Protein AF-A0A151ISZ4-F1 (afdb_monomer)

Structure (mmCIF, N/CA/C/O backbone):
data_AF-A0A151ISZ4-F1
#
_entry.id   AF-A0A151ISZ4-F1
#
loop_
_atom_site.group_PDB
_atom_site.id
_atom_site.type_symbol
_atom_site.label_atom_id
_atom_site.label_alt_id
_atom_site.label_comp_id
_atom_site.label_asym_id
_atom_site.label_entity_id
_atom_site.label_seq_id
_atom_site.pdbx_PDB_ins_code
_atom_site.Cartn_x
_atom_site.Cartn_y
_atom_site.Cartn_z
_atom_site.occupancy
_atom_site.B_iso_or_equiv
_atom_site.auth_seq_id
_atom_site.auth_comp_id
_atom_site.auth_asym_id
_atom_site.auth_atom_id
_atom_site.pdbx_PDB_model_num
ATOM 1 N N . LEU A 1 1 ? 22.274 11.850 -14.215 1.00 69.25 1 LEU A N 1
ATOM 2 C CA . LEU A 1 1 ? 20.920 11.407 -13.811 1.00 69.25 1 LEU A CA 1
ATOM 3 C C . LEU A 1 1 ? 20.563 10.076 -14.454 1.00 69.25 1 LEU A C 1
ATOM 5 O O . LEU A 1 1 ? 20.514 9.111 -13.719 1.00 69.25 1 LEU A O 1
ATOM 9 N N . LEU A 1 2 ? 20.409 9.986 -15.782 1.00 71.75 2 LEU A N 1
ATOM 10 C CA . LEU A 1 2 ? 20.102 8.710 -16.457 1.00 71.75 2 LEU A CA 1
ATOM 11 C C . LEU A 1 2 ? 21.128 7.605 -16.156 1.00 71.75 2 LEU A C 1
ATOM 13 O O . LEU A 1 2 ? 20.734 6.523 -15.754 1.00 71.75 2 LEU A O 1
ATOM 17 N N . ALA A 1 3 ? 22.425 7.923 -16.201 1.00 69.81 3 ALA A N 1
ATOM 18 C CA . ALA A 1 3 ? 23.478 6.977 -15.818 1.00 69.81 3 ALA A CA 1
ATOM 19 C C . ALA A 1 3 ? 23.355 6.473 -14.363 1.00 69.81 3 ALA A C 1
ATOM 21 O O . ALA A 1 3 ? 23.613 5.311 -14.096 1.00 69.81 3 ALA A O 1
ATOM 22 N N . ALA A 1 4 ? 22.906 7.324 -13.432 1.00 64.88 4 ALA A N 1
ATOM 23 C CA . ALA A 1 4 ? 22.708 6.941 -12.030 1.00 64.88 4 ALA A CA 1
ATOM 24 C C . ALA A 1 4 ? 21.415 6.132 -11.823 1.00 64.88 4 ALA A C 1
ATOM 26 O O . ALA A 1 4 ? 21.343 5.280 -10.947 1.00 64.88 4 ALA A O 1
ATOM 27 N N . VAL A 1 5 ? 20.383 6.401 -12.628 1.00 75.50 5 VAL A N 1
ATOM 28 C CA . VAL A 1 5 ? 19.149 5.604 -12.658 1.00 75.50 5 VAL A CA 1
ATOM 29 C C . VAL A 1 5 ? 19.454 4.192 -13.162 1.00 75.50 5 VAL A C 1
ATOM 31 O O . VAL A 1 5 ? 18.973 3.232 -12.576 1.00 75.50 5 VAL A O 1
ATOM 34 N N . GLU A 1 6 ? 20.291 4.071 -14.192 1.00 72.62 6 GLU A N 1
ATOM 35 C CA . GLU A 1 6 ? 20.718 2.789 -14.760 1.00 72.62 6 GLU A CA 1
ATOM 36 C C . GLU A 1 6 ? 21.653 2.015 -13.819 1.00 72.62 6 GLU A C 1
ATOM 38 O O . GLU A 1 6 ? 21.452 0.825 -13.598 1.00 72.62 6 GLU A O 1
ATOM 43 N N . GLU A 1 7 ? 22.615 2.691 -13.183 1.00 81.44 7 GLU A N 1
ATOM 44 C CA . GLU A 1 7 ? 23.537 2.081 -12.213 1.00 81.44 7 GLU A CA 1
ATOM 45 C C . GLU A 1 7 ? 22.814 1.462 -11.002 1.00 81.44 7 GLU A C 1
ATOM 47 O O . GLU A 1 7 ? 23.258 0.450 -10.462 1.00 81.44 7 GLU A O 1
ATOM 52 N N . ILE A 1 8 ? 21.689 2.052 -10.585 1.00 78.81 8 ILE A N 1
ATOM 53 C CA . ILE A 1 8 ? 20.918 1.640 -9.398 1.00 78.81 8 ILE A CA 1
ATOM 54 C C . ILE A 1 8 ? 19.672 0.816 -9.798 1.00 78.81 8 ILE A C 1
ATOM 56 O O . ILE A 1 8 ? 18.831 0.504 -8.956 1.00 78.81 8 ILE A O 1
ATOM 60 N N . ASP A 1 9 ? 19.551 0.438 -11.077 1.00 84.44 9 ASP A N 1
ATOM 61 C CA . ASP A 1 9 ? 18.443 -0.357 -11.629 1.00 84.44 9 ASP A CA 1
ATOM 62 C C . ASP A 1 9 ? 17.056 0.244 -11.315 1.00 84.44 9 ASP A C 1
ATOM 64 O O . ASP A 1 9 ? 16.115 -0.437 -10.912 1.00 84.44 9 ASP A O 1
ATOM 68 N N . LEU A 1 10 ? 16.923 1.567 -11.438 1.00 75.88 10 LEU A N 1
ATOM 69 C CA . LEU A 1 10 ? 15.670 2.286 -11.207 1.00 75.88 10 LEU A CA 1
ATOM 70 C C . LEU A 1 10 ? 14.895 2.474 -12.516 1.00 75.88 10 LEU A C 1
ATOM 72 O O . LEU A 1 10 ? 15.452 2.742 -13.576 1.00 75.88 10 LEU A O 1
ATOM 76 N N . ILE A 1 11 ? 13.570 2.395 -12.433 1.00 80.56 11 ILE A N 1
ATOM 77 C CA . ILE A 1 11 ? 12.658 2.548 -13.568 1.00 80.56 11 ILE A CA 1
ATOM 78 C C . ILE A 1 11 ? 12.017 3.932 -13.522 1.00 80.56 11 ILE A C 1
ATOM 80 O O . ILE A 1 11 ? 11.409 4.306 -12.518 1.00 80.56 11 ILE A O 1
ATOM 84 N N . ILE A 1 12 ? 12.114 4.676 -14.625 1.00 85.38 12 ILE A N 1
ATOM 85 C CA . ILE A 1 12 ? 11.429 5.962 -14.814 1.00 85.38 12 ILE A CA 1
ATOM 86 C C . ILE A 1 12 ? 9.971 5.706 -15.197 1.00 85.38 12 ILE A C 1
ATOM 88 O O . ILE A 1 12 ? 9.686 4.965 -16.133 1.00 85.38 12 ILE A O 1
ATOM 92 N N . LEU A 1 13 ? 9.048 6.343 -14.480 1.00 80.19 13 LEU A N 1
ATOM 93 C CA . LEU A 1 13 ? 7.602 6.126 -14.601 1.00 80.19 13 LEU A CA 1
ATOM 94 C C . LEU A 1 13 ? 6.849 7.307 -15.221 1.00 80.19 13 LEU A C 1
ATOM 96 O O . LEU A 1 13 ? 5.620 7.311 -15.263 1.00 80.19 13 LEU A O 1
ATOM 100 N N . ASN A 1 14 ? 7.559 8.334 -15.677 1.00 83.38 14 ASN A N 1
ATOM 101 C CA . ASN A 1 14 ? 6.951 9.501 -16.301 1.00 83.38 14 ASN A CA 1
ATOM 102 C C . ASN A 1 14 ? 6.219 9.135 -17.597 1.00 83.38 14 ASN A C 1
ATOM 104 O O . ASN A 1 14 ? 6.837 8.721 -18.572 1.00 83.38 14 ASN A O 1
ATOM 108 N N . GLY A 1 15 ? 4.911 9.395 -17.648 1.00 72.25 15 GLY A N 1
ATOM 109 C CA . GLY A 1 15 ? 4.073 9.182 -18.835 1.00 72.25 15 GLY A CA 1
ATOM 110 C C . GLY A 1 15 ? 4.175 10.274 -19.909 1.00 72.25 15 GLY A C 1
ATOM 111 O O . GLY A 1 15 ? 3.238 10.449 -20.679 1.00 72.25 15 GLY A O 1
ATOM 112 N N . GLY A 1 16 ? 5.246 11.077 -19.920 1.00 69.00 16 GLY A N 1
ATOM 113 C CA . GLY A 1 16 ? 5.469 12.143 -20.912 1.00 69.00 16 GLY A CA 1
ATOM 114 C C . GLY A 1 16 ? 4.504 13.338 -20.847 1.00 69.00 16 GLY A C 1
ATOM 115 O O . GLY A 1 16 ? 4.587 14.232 -21.685 1.00 69.00 16 GLY A O 1
ATOM 116 N N . THR A 1 17 ? 3.600 13.380 -19.864 1.00 77.19 17 THR A N 1
ATOM 117 C CA . THR A 1 17 ? 2.678 14.508 -19.676 1.00 77.19 17 THR A CA 1
ATOM 118 C C . THR A 1 17 ? 3.428 15.707 -19.086 1.00 77.19 17 THR A C 1
ATOM 120 O O . THR A 1 17 ? 4.233 15.511 -18.172 1.00 77.19 17 THR A O 1
ATOM 123 N N . PRO A 1 18 ? 3.181 16.939 -19.562 1.00 75.00 18 PRO A N 1
ATOM 124 C CA . PRO A 1 18 ? 3.854 18.131 -19.056 1.00 75.00 18 PRO A CA 1
ATOM 125 C C . PRO A 1 18 ? 3.500 18.350 -17.592 1.00 75.00 18 PRO A C 1
ATOM 127 O O . PRO A 1 18 ? 2.328 18.285 -17.225 1.00 75.00 18 PRO A O 1
ATOM 130 N N . THR A 1 19 ? 4.503 18.618 -16.764 1.00 78.00 19 THR A N 1
ATOM 131 C CA . THR A 1 19 ? 4.291 18.824 -15.324 1.00 78.00 19 THR A CA 1
ATOM 132 C C . THR A 1 19 ? 4.560 20.262 -14.891 1.00 78.00 19 THR A C 1
ATOM 134 O O . THR A 1 19 ? 4.101 20.687 -13.834 1.00 78.00 19 THR A O 1
ATOM 137 N N . LEU A 1 20 ? 5.212 21.054 -15.748 1.00 77.19 20 LEU A N 1
ATOM 138 C CA . LEU A 1 20 ? 5.349 22.492 -15.566 1.00 77.19 20 LEU A CA 1
ATOM 139 C C . LEU A 1 20 ? 4.276 23.239 -16.362 1.00 77.19 20 LEU A C 1
ATOM 141 O O . LEU A 1 20 ? 4.238 23.168 -17.591 1.00 77.19 20 LEU A O 1
ATOM 145 N N . LEU A 1 21 ? 3.450 24.018 -15.665 1.00 72.56 21 LEU A N 1
ATOM 146 C CA . LEU A 1 21 ? 2.549 24.977 -16.298 1.00 72.56 21 LEU A CA 1
ATOM 147 C C . LEU A 1 21 ? 3.346 26.215 -16.718 1.00 72.56 21 LEU A C 1
ATOM 149 O O . LEU A 1 21 ? 3.818 26.973 -15.870 1.00 72.56 21 LEU A O 1
ATOM 153 N N . HIS A 1 22 ? 3.493 26.419 -18.026 1.00 70.44 22 HIS A N 1
ATOM 154 C CA . HIS A 1 22 ? 4.159 27.592 -18.576 1.00 70.44 22 HIS A CA 1
ATOM 155 C C . HIS A 1 22 ? 3.131 28.618 -19.102 1.00 70.44 22 HIS A C 1
ATOM 157 O O . HIS A 1 22 ? 2.118 28.222 -19.677 1.00 70.44 22 HIS A O 1
ATOM 163 N N . PRO A 1 23 ? 3.375 29.939 -18.967 1.00 68.88 23 PRO A N 1
ATOM 164 C CA . PRO A 1 23 ? 2.473 30.975 -19.491 1.00 68.88 23 PRO A CA 1
ATOM 165 C C . PRO A 1 23 ? 2.359 30.988 -21.023 1.00 68.88 23 PRO A C 1
ATOM 167 O O . PRO A 1 23 ? 1.363 31.442 -21.577 1.00 68.88 23 PRO A O 1
ATOM 170 N N . SER A 1 24 ? 3.402 30.518 -21.712 1.00 70.69 24 SER A N 1
ATOM 171 C CA . SER A 1 24 ? 3.402 30.344 -23.169 1.00 70.69 24 SER A CA 1
ATOM 172 C C . SER A 1 24 ? 2.790 28.990 -23.546 1.00 70.69 24 SER A C 1
ATOM 174 O O . SER A 1 24 ? 3.328 27.971 -23.110 1.00 70.69 24 SER A O 1
ATOM 176 N N . PRO A 1 25 ? 1.749 28.957 -24.399 1.00 60.81 25 PRO A N 1
ATOM 177 C CA . PRO A 1 25 ? 1.022 27.736 -24.760 1.00 60.81 25 PRO A CA 1
ATOM 178 C C . PRO A 1 25 ? 1.855 26.710 -25.547 1.00 60.81 25 PRO A C 1
ATOM 180 O O . PRO A 1 25 ? 1.442 25.562 -25.669 1.00 60.81 25 PRO A O 1
ATOM 183 N N . ASN A 1 26 ? 3.032 27.098 -26.051 1.00 64.94 26 ASN A N 1
ATOM 184 C CA . ASN A 1 26 ? 3.910 26.228 -26.843 1.00 64.94 26 ASN A CA 1
ATOM 185 C C . ASN A 1 26 ? 5.132 25.719 -26.065 1.00 64.94 26 ASN A C 1
ATOM 187 O O . ASN A 1 26 ? 5.937 24.967 -26.611 1.00 64.94 26 ASN A O 1
ATOM 191 N N . ALA A 1 27 ? 5.309 26.147 -24.814 1.00 66.56 27 ALA A N 1
ATOM 192 C CA . ALA A 1 27 ? 6.421 25.707 -23.984 1.00 66.56 27 ALA A CA 1
ATOM 193 C C . ALA A 1 27 ? 5.954 24.557 -23.094 1.00 66.56 27 ALA A C 1
ATOM 195 O O . ALA A 1 27 ? 5.157 24.740 -22.176 1.00 66.56 27 ALA A O 1
ATOM 196 N N . VAL A 1 28 ? 6.455 23.366 -23.397 1.00 71.81 28 VAL A N 1
ATOM 197 C CA . VAL A 1 28 ? 6.063 22.128 -22.739 1.00 71.81 28 VAL A CA 1
ATOM 198 C C . VAL A 1 28 ? 7.288 21.544 -22.049 1.00 71.81 28 VAL A C 1
ATOM 200 O O . VAL A 1 28 ? 8.246 21.167 -22.720 1.00 71.81 28 VAL A O 1
ATOM 203 N N . SER A 1 29 ? 7.251 21.463 -20.719 1.00 74.88 29 SER A N 1
ATOM 204 C CA . SER A 1 29 ? 8.349 20.902 -19.928 1.00 74.88 29 SER A CA 1
ATOM 205 C C . SER A 1 29 ? 7.841 19.838 -18.958 1.00 74.88 29 SER A C 1
ATOM 207 O O . SER A 1 29 ? 6.852 20.031 -18.246 1.00 74.88 29 SER A O 1
ATOM 209 N N . VAL A 1 30 ? 8.551 18.712 -18.917 1.00 75.69 30 VAL A N 1
ATOM 210 C CA . VAL A 1 30 ? 8.381 17.643 -17.925 1.00 75.69 30 VAL A CA 1
ATOM 211 C C . VAL A 1 30 ? 9.543 17.779 -16.952 1.00 75.69 30 VAL A C 1
ATOM 213 O O . VAL A 1 30 ? 10.664 17.392 -17.274 1.00 75.69 30 VAL A O 1
ATOM 216 N N . ILE A 1 31 ? 9.301 18.424 -15.813 1.00 82.25 31 ILE A N 1
ATOM 217 C CA . ILE A 1 31 ? 10.363 18.740 -14.842 1.00 82.25 31 ILE A CA 1
ATOM 218 C C . ILE A 1 31 ? 10.329 17.827 -13.622 1.00 82.25 31 ILE A C 1
ATOM 220 O O . ILE A 1 31 ? 11.354 17.636 -12.972 1.00 82.25 31 ILE A O 1
ATOM 224 N N . ASP A 1 32 ? 9.168 17.251 -13.326 1.00 80.62 32 ASP A N 1
ATOM 225 C CA . ASP A 1 32 ? 9.019 16.311 -12.227 1.00 80.62 32 ASP A CA 1
ATOM 226 C C . ASP A 1 32 ? 9.457 14.936 -12.704 1.00 80.62 32 ASP A C 1
ATOM 228 O O . ASP A 1 32 ? 9.059 14.499 -13.780 1.00 80.62 32 ASP A O 1
ATOM 232 N N . LEU A 1 33 ? 10.271 14.247 -11.910 1.00 81.12 33 LEU A N 1
ATOM 233 C CA . LEU A 1 33 ? 10.759 12.906 -12.207 1.00 81.12 33 LEU A CA 1
ATOM 234 C C . LEU A 1 33 ? 10.188 11.921 -11.185 1.00 81.12 33 LEU A C 1
ATOM 236 O O . LEU A 1 33 ? 10.366 12.085 -9.980 1.00 81.12 33 LEU A O 1
ATOM 240 N N . VAL A 1 34 ? 9.546 10.867 -11.680 1.00 81.94 34 VAL A N 1
ATOM 241 C CA . VAL A 1 34 ? 9.046 9.742 -10.894 1.00 81.94 34 VAL A CA 1
ATOM 242 C C . VAL A 1 34 ? 9.873 8.515 -11.252 1.00 81.94 34 VAL A C 1
ATOM 244 O O . VAL A 1 34 ? 9.868 8.063 -12.396 1.00 81.94 34 VAL A O 1
ATOM 247 N N . ILE A 1 35 ? 10.575 7.970 -10.264 1.00 84.00 35 ILE A N 1
ATOM 248 C CA . ILE A 1 35 ? 11.370 6.747 -10.383 1.00 84.00 35 ILE A CA 1
ATOM 249 C C . ILE A 1 35 ? 10.945 5.743 -9.318 1.00 84.00 35 ILE A C 1
ATOM 251 O O . ILE A 1 35 ? 10.545 6.126 -8.218 1.00 84.00 35 ILE A O 1
ATOM 255 N N . ALA A 1 36 ? 11.031 4.457 -9.634 1.00 84.00 36 ALA A N 1
ATOM 256 C CA . ALA A 1 36 ? 10.750 3.375 -8.701 1.00 84.00 36 ALA A CA 1
ATOM 257 C C . ALA A 1 36 ? 11.724 2.220 -8.914 1.00 84.00 36 ALA A C 1
ATOM 259 O O . ALA A 1 36 ? 12.256 2.047 -10.007 1.00 84.00 36 ALA A O 1
ATOM 260 N N . SER A 1 37 ? 11.921 1.391 -7.890 1.00 82.56 37 SER A N 1
ATOM 261 C CA . SER A 1 37 ? 12.623 0.125 -8.089 1.00 82.56 37 SER A CA 1
ATOM 262 C C . SER A 1 37 ? 11.805 -0.805 -9.002 1.00 82.56 37 SER A C 1
ATOM 264 O O . SER A 1 37 ? 10.575 -0.657 -9.083 1.00 82.56 37 SER A O 1
ATOM 266 N N . PRO A 1 38 ? 12.422 -1.814 -9.637 1.00 76.50 38 PRO A N 1
ATOM 267 C CA . PRO A 1 38 ? 11.730 -2.708 -10.562 1.00 76.50 38 PRO A CA 1
ATOM 268 C C . PRO A 1 38 ? 10.565 -3.460 -9.911 1.00 76.50 38 PRO A C 1
ATOM 270 O O . PRO A 1 38 ? 9.581 -3.793 -10.565 1.00 76.50 38 PRO A O 1
ATOM 273 N N . GLN A 1 39 ? 10.634 -3.681 -8.595 1.00 73.88 39 GLN A N 1
ATOM 274 C CA . GLN A 1 39 ? 9.585 -4.351 -7.823 1.00 73.88 39 GLN A CA 1
ATOM 275 C C . GLN A 1 39 ? 8.386 -3.432 -7.533 1.00 73.88 39 GLN A C 1
ATOM 277 O O . GLN A 1 39 ? 7.271 -3.918 -7.342 1.00 73.88 39 GLN A O 1
ATOM 282 N N . LEU A 1 40 ? 8.597 -2.111 -7.495 1.00 73.31 40 LEU A N 1
ATOM 283 C CA . LEU A 1 40 ? 7.559 -1.114 -7.212 1.00 73.31 40 LEU A CA 1
ATOM 284 C C . LEU A 1 40 ? 6.970 -0.488 -8.482 1.00 73.31 40 LEU A C 1
ATOM 286 O O . LEU A 1 40 ? 5.803 -0.103 -8.477 1.00 73.31 40 LEU A O 1
ATOM 290 N N . ALA A 1 41 ? 7.729 -0.429 -9.577 1.00 74.06 41 ALA A N 1
ATOM 291 C CA . ALA A 1 41 ? 7.297 0.160 -10.843 1.00 74.06 41 ALA A CA 1
ATOM 292 C C . ALA A 1 41 ? 5.952 -0.388 -11.376 1.00 74.06 41 ALA A C 1
ATOM 294 O O . ALA A 1 41 ? 5.084 0.425 -11.714 1.00 74.06 41 ALA A O 1
ATOM 295 N N . PRO A 1 42 ? 5.683 -1.713 -11.362 1.00 62.56 42 PRO A N 1
ATOM 296 C CA . PRO A 1 42 ? 4.376 -2.243 -11.753 1.00 62.56 42 PRO A CA 1
ATOM 297 C C . PRO A 1 42 ? 3.229 -1.723 -10.873 1.00 62.56 42 PRO A C 1
ATOM 299 O O . PRO A 1 42 ? 2.130 -1.484 -11.366 1.00 62.56 42 PRO A O 1
ATOM 302 N N . LEU A 1 43 ? 3.478 -1.500 -9.577 1.00 63.62 43 LEU A N 1
ATOM 303 C CA . LEU A 1 43 ? 2.468 -0.994 -8.639 1.00 63.62 43 LEU A CA 1
ATOM 304 C C . LEU A 1 43 ? 2.100 0.466 -8.920 1.00 63.62 43 LEU A C 1
ATOM 306 O O . LEU A 1 43 ? 0.952 0.861 -8.715 1.00 63.62 43 LEU A O 1
ATOM 310 N N . CYS A 1 44 ? 3.071 1.258 -9.371 1.00 64.31 44 CYS A N 1
ATOM 311 C CA . CYS A 1 44 ? 2.905 2.677 -9.663 1.00 64.31 44 CYS A CA 1
ATOM 312 C C . CYS A 1 44 ? 2.246 2.931 -11.028 1.00 64.31 44 CYS A C 1
ATOM 314 O O . CYS A 1 44 ? 1.479 3.879 -11.156 1.00 64.31 44 CYS A O 1
ATOM 316 N N . LEU A 1 45 ? 2.470 2.062 -12.022 1.00 62.78 45 LEU A N 1
ATOM 317 C CA . LEU A 1 45 ? 1.886 2.170 -13.371 1.00 62.78 45 LEU A CA 1
ATOM 318 C C . LEU A 1 45 ? 0.424 1.699 -13.459 1.00 62.78 45 LEU A C 1
ATOM 320 O O . LEU A 1 45 ? -0.112 1.500 -14.547 1.00 62.78 45 LEU A O 1
ATOM 324 N N . GLY A 1 46 ? -0.239 1.469 -12.324 1.00 49.78 46 GLY A N 1
ATOM 325 C CA . GLY A 1 46 ? -1.624 1.002 -12.313 1.00 49.78 46 GLY A CA 1
ATOM 326 C C . GLY A 1 46 ? -1.800 -0.416 -12.868 1.00 49.78 46 GLY A C 1
ATOM 327 O O . GLY A 1 46 ? -2.944 -0.870 -13.024 1.00 49.78 46 GLY A O 1
ATOM 328 N N . ALA A 1 47 ? -0.702 -1.156 -13.095 1.00 45.78 47 ALA A N 1
ATOM 329 C CA . ALA A 1 47 ? -0.787 -2.598 -13.164 1.00 45.78 47 ALA A CA 1
ATOM 330 C C . ALA A 1 47 ? -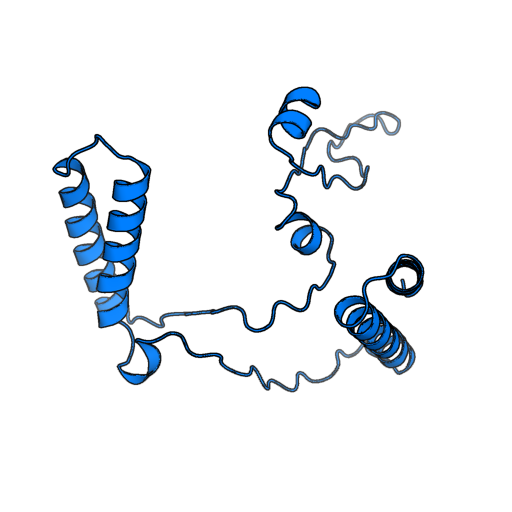1.280 -3.029 -11.783 1.00 45.78 47 ALA A C 1
ATOM 332 O O . ALA A 1 47 ? -0.553 -3.027 -10.790 1.00 45.78 47 ALA A O 1
ATOM 333 N N . GLN A 1 48 ? -2.565 -3.375 -11.704 1.00 45.41 48 GLN A N 1
ATOM 334 C CA . GLN A 1 48 ? -3.062 -4.212 -10.628 1.00 45.41 48 GLN A CA 1
ATOM 335 C C . GLN A 1 48 ? -2.390 -5.573 -10.807 1.00 45.41 48 GLN A C 1
ATOM 337 O O . GLN A 1 48 ? -3.027 -6.561 -11.164 1.00 45.41 48 GLN A O 1
ATOM 342 N N . VAL A 1 49 ? -1.099 -5.649 -10.485 1.00 40.31 49 VAL A N 1
ATOM 343 C CA . VAL A 1 49 ? -0.618 -6.770 -9.705 1.00 40.31 49 VAL A CA 1
ATOM 344 C C . VAL A 1 49 ? -1.597 -6.786 -8.549 1.00 40.31 49 VAL A C 1
ATOM 346 O O . VAL A 1 49 ? -1.622 -5.856 -7.741 1.00 40.31 49 VAL A O 1
ATOM 349 N N . CYS A 1 50 ? -2.550 -7.719 -8.584 1.00 44.06 50 CYS A N 1
ATOM 350 C CA . CYS A 1 50 ? -3.458 -7.943 -7.481 1.00 44.06 50 CYS A CA 1
ATOM 351 C C . CYS A 1 50 ? -2.564 -8.182 -6.271 1.00 44.06 50 CYS A C 1
ATOM 353 O O . CYS A 1 50 ? -2.132 -9.310 -6.039 1.00 44.06 50 CYS A O 1
ATOM 355 N N . LEU A 1 51 ? -2.254 -7.116 -5.531 1.00 40.75 51 LEU A N 1
ATOM 356 C CA . LEU A 1 51 ? -1.650 -7.192 -4.225 1.00 40.75 51 LEU A CA 1
ATOM 357 C C . LEU A 1 51 ? -2.712 -7.871 -3.379 1.00 40.75 51 LEU A C 1
ATOM 359 O O . LEU A 1 51 ? -3.602 -7.241 -2.804 1.00 40.75 51 LEU A O 1
ATOM 363 N N . LYS A 1 52 ? -2.655 -9.204 -3.406 1.00 42.12 52 LYS A N 1
ATOM 364 C CA . LYS A 1 52 ? -3.230 -10.077 -2.408 1.00 42.12 52 LYS A CA 1
ATOM 365 C C . LYS A 1 52 ? -2.919 -9.423 -1.069 1.00 42.12 52 LYS A C 1
ATOM 367 O O . LYS A 1 52 ? -1.758 -9.210 -0.741 1.00 42.12 52 LYS A O 1
ATOM 372 N N . SER A 1 53 ? -3.983 -9.064 -0.355 1.00 39.91 53 SER A N 1
ATOM 373 C CA . SER A 1 53 ? -3.969 -8.616 1.037 1.00 39.91 53 SER A CA 1
ATOM 374 C C . SER A 1 53 ? -2.927 -7.543 1.373 1.00 39.91 53 SER A C 1
ATOM 376 O O . SER A 1 53 ? -1.824 -7.847 1.821 1.00 39.91 53 SER A O 1
ATOM 378 N N . ARG A 1 54 ? -3.316 -6.265 1.294 1.00 38.78 54 ARG A N 1
ATOM 379 C CA . ARG A 1 54 ? -2.628 -5.24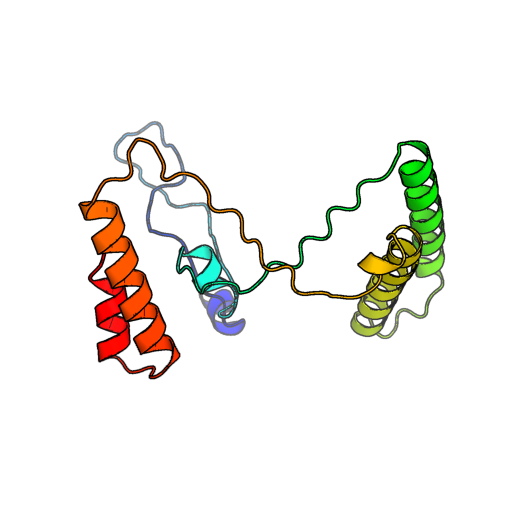0 2.088 1.00 38.78 54 ARG A CA 1
ATOM 380 C C . ARG A 1 54 ? -2.834 -5.565 3.568 1.00 38.78 54 ARG A C 1
ATOM 382 O O . ARG A 1 54 ? -3.969 -5.582 4.045 1.00 38.78 54 ARG A O 1
ATOM 389 N N . PHE A 1 55 ? -1.742 -5.800 4.287 1.00 38.50 55 PHE A N 1
ATOM 390 C CA . PHE A 1 55 ? -1.723 -5.837 5.745 1.00 38.50 55 PHE A CA 1
ATOM 391 C C . PHE A 1 55 ? -2.026 -4.435 6.284 1.00 38.50 55 PHE A C 1
ATOM 393 O O . PHE A 1 55 ? -1.137 -3.628 6.522 1.00 38.50 55 PHE A O 1
ATOM 400 N N . CYS A 1 56 ? -3.310 -4.103 6.402 1.00 40.34 56 CYS A N 1
ATOM 401 C CA . CYS A 1 56 ? -3.748 -2.813 6.912 1.00 40.34 56 CYS A CA 1
ATOM 402 C C . CYS A 1 56 ? -4.104 -2.959 8.393 1.00 40.34 56 CYS A C 1
ATOM 404 O O . CYS A 1 56 ? -5.235 -3.290 8.750 1.00 40.34 56 CYS A O 1
ATOM 406 N N . TYR A 1 57 ? -3.131 -2.716 9.267 1.00 54.75 57 TYR A N 1
ATOM 407 C CA . TYR A 1 57 ? -3.395 -2.565 10.691 1.00 54.75 57 TYR A CA 1
ATOM 408 C C . TYR A 1 57 ? -3.748 -1.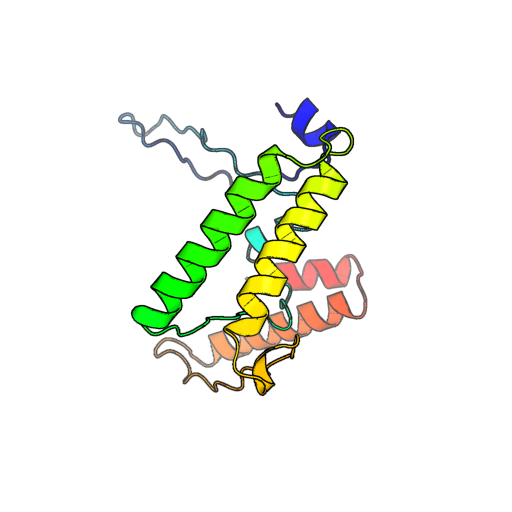111 10.992 1.00 54.75 57 TYR A C 1
ATOM 410 O O . TYR A 1 57 ? -2.911 -0.324 11.416 1.00 54.75 57 TYR A O 1
ATOM 418 N N . LYS A 1 58 ? -5.015 -0.741 10.789 1.00 57.41 58 LYS A N 1
ATOM 419 C CA . LYS A 1 58 ? -5.547 0.451 11.457 1.00 57.41 58 LYS A CA 1
ATOM 420 C C . LYS A 1 58 ? -5.765 0.096 12.926 1.00 57.41 58 LYS A C 1
ATOM 422 O O . LYS A 1 58 ? -6.708 -0.629 13.255 1.00 57.41 58 LYS A O 1
ATOM 427 N N . ILE A 1 59 ? -4.863 0.556 13.791 1.00 63.88 59 ILE A N 1
ATOM 428 C CA . ILE A 1 59 ? -5.054 0.490 15.240 1.00 63.88 59 ILE A CA 1
ATOM 429 C C . ILE A 1 59 ? -6.007 1.622 15.611 1.00 63.88 59 ILE A C 1
ATOM 431 O O . ILE A 1 59 ? -5.688 2.795 15.438 1.00 63.88 59 ILE A O 1
ATOM 435 N N . LEU A 1 60 ? -7.207 1.267 16.059 1.00 70.50 60 LEU A N 1
ATOM 436 C CA . LEU A 1 60 ? -8.142 2.227 16.635 1.00 70.50 60 LEU A CA 1
ATOM 437 C C . LEU A 1 60 ? -7.764 2.381 18.106 1.00 70.50 60 LEU A C 1
ATOM 439 O O . LEU A 1 60 ? -8.070 1.500 18.905 1.00 70.50 60 LEU A O 1
ATOM 443 N N . LEU A 1 61 ? -7.051 3.459 18.422 1.00 74.31 61 LEU A N 1
ATOM 444 C CA . LEU A 1 61 ? -6.654 3.808 19.782 1.00 74.31 61 LEU A CA 1
ATOM 445 C C . LEU A 1 61 ? -7.609 4.857 20.346 1.00 74.31 61 LEU A C 1
ATOM 447 O O . LEU A 1 61 ? -7.972 5.803 19.642 1.00 74.31 61 LEU A O 1
ATOM 451 N N . SER A 1 62 ? -7.983 4.721 21.619 1.00 82.06 62 SER A N 1
ATOM 452 C CA . SER A 1 62 ? -8.551 5.847 22.364 1.00 82.06 62 SER A CA 1
ATOM 453 C C . SER A 1 62 ? -7.506 6.959 22.511 1.00 82.06 62 SER A C 1
ATOM 455 O O . SER A 1 62 ? -6.307 6.746 22.302 1.00 82.06 62 SER A O 1
ATOM 457 N N . LYS A 1 63 ? -7.943 8.157 22.905 1.00 81.00 63 LYS A N 1
ATOM 458 C CA . LYS A 1 63 ? -7.037 9.289 23.133 1.00 81.00 63 LYS A CA 1
ATOM 459 C C . LYS A 1 63 ? -5.984 8.959 24.199 1.00 81.00 63 LYS A C 1
ATOM 461 O O . LYS A 1 63 ? -4.811 9.278 24.028 1.00 81.00 63 LYS A O 1
ATOM 466 N N . GLU A 1 64 ? -6.391 8.274 25.259 1.00 87.25 64 GLU A N 1
ATOM 467 C CA . GLU A 1 64 ? -5.543 7.862 26.379 1.00 87.25 64 GLU A CA 1
ATOM 468 C C . GLU A 1 64 ? -4.539 6.793 25.935 1.00 87.25 64 GLU A C 1
ATOM 470 O O . GLU A 1 64 ? -3.348 6.893 26.232 1.00 87.25 64 GLU A O 1
ATOM 475 N N . GLN A 1 65 ? -4.999 5.807 25.158 1.00 80.81 65 GLN A N 1
ATOM 476 C CA . GLN A 1 65 ? -4.137 4.762 24.605 1.00 80.81 65 GLN A CA 1
ATOM 477 C C . GLN A 1 65 ? -3.108 5.342 23.634 1.00 80.81 65 GLN A C 1
ATOM 479 O O . GLN A 1 65 ? -1.937 4.983 23.703 1.00 80.81 65 GLN A O 1
ATOM 484 N N . PHE A 1 66 ? -3.516 6.280 22.777 1.00 81.88 66 PHE A N 1
ATOM 485 C CA . PHE A 1 66 ? -2.610 6.976 21.868 1.00 81.88 66 PHE A CA 1
ATOM 486 C C . PHE A 1 66 ? -1.538 7.763 22.629 1.00 81.88 66 PHE A C 1
ATOM 488 O O . PHE A 1 66 ? -0.358 7.675 22.301 1.00 81.88 66 PHE A O 1
ATOM 495 N N . GLN A 1 67 ? -1.924 8.495 23.676 1.00 84.81 67 GLN A N 1
ATOM 496 C CA . GLN A 1 67 ? -0.975 9.234 24.513 1.00 84.81 67 GLN A CA 1
ATOM 497 C C . GLN A 1 67 ? -0.014 8.316 25.273 1.00 84.81 67 GLN A C 1
ATOM 499 O O . GLN A 1 67 ? 1.128 8.702 25.518 1.00 84.81 67 GLN A O 1
ATOM 504 N N . SER A 1 68 ? -0.466 7.132 25.688 1.00 86.81 68 SER A N 1
ATOM 505 C CA . SER A 1 68 ? 0.401 6.130 26.311 1.00 86.81 68 SER A CA 1
ATOM 506 C C . SER A 1 68 ? 1.390 5.559 25.296 1.00 86.81 68 SER A C 1
ATOM 508 O O . SER A 1 68 ? 2.589 5.604 25.537 1.00 86.81 68 SER A O 1
ATOM 510 N N . TYR A 1 69 ? 0.897 5.120 24.134 1.00 82.94 69 TYR A N 1
ATOM 511 C CA . TYR A 1 69 ? 1.711 4.593 23.036 1.00 82.94 69 TYR A CA 1
ATOM 512 C C . TYR A 1 69 ? 2.778 5.591 22.585 1.00 82.94 69 TYR A C 1
ATOM 514 O O . TYR A 1 69 ? 3.955 5.254 22.490 1.00 82.94 69 TYR A O 1
ATOM 522 N N . PHE A 1 70 ? 2.385 6.847 22.366 1.00 83.19 70 PHE A N 1
ATOM 523 C CA . PHE A 1 70 ? 3.308 7.900 21.957 1.00 83.19 70 PHE A CA 1
ATOM 524 C C . PHE A 1 70 ? 4.408 8.136 22.998 1.00 83.19 70 PHE A C 1
ATOM 526 O O . PHE A 1 70 ? 5.570 8.296 22.633 1.00 83.19 70 PHE A O 1
ATOM 533 N N . ARG A 1 71 ? 4.065 8.122 24.294 1.00 86.50 71 ARG A N 1
ATOM 534 C CA . ARG A 1 71 ? 5.048 8.276 25.376 1.00 86.50 71 ARG A CA 1
ATOM 535 C C . ARG A 1 71 ? 6.035 7.112 25.429 1.00 86.50 71 ARG A C 1
ATOM 537 O O . ARG A 1 71 ? 7.233 7.368 25.523 1.00 86.50 71 ARG A O 1
ATOM 544 N N . SER A 1 72 ? 5.560 5.871 25.325 1.00 85.19 72 SER A N 1
ATOM 545 C CA . SER A 1 72 ? 6.442 4.700 25.291 1.00 85.19 72 SER A CA 1
ATOM 546 C C . SER A 1 72 ? 7.377 4.728 24.082 1.00 85.19 72 SER A C 1
ATOM 548 O O . SER A 1 72 ? 8.585 4.546 24.219 1.00 85.19 72 SER A O 1
ATOM 550 N N . LEU A 1 73 ? 6.838 5.045 22.899 1.00 83.00 73 LEU A N 1
ATOM 551 C CA . LEU A 1 73 ? 7.619 5.124 21.668 1.00 83.00 73 LEU A CA 1
ATOM 552 C C . LEU A 1 73 ? 8.702 6.203 21.756 1.00 83.00 73 LEU A C 1
ATOM 554 O O . LEU A 1 73 ? 9.842 5.966 21.367 1.00 83.00 73 LEU A O 1
ATOM 558 N N . LEU A 1 74 ? 8.364 7.373 22.306 1.00 83.38 74 LEU A N 1
ATOM 559 C CA . LEU A 1 74 ? 9.312 8.468 22.492 1.00 83.38 74 LEU A CA 1
ATOM 560 C C . LEU A 1 74 ? 10.450 8.069 23.445 1.00 83.38 74 LEU A C 1
ATOM 562 O O . LEU A 1 74 ? 11.613 8.322 23.139 1.00 83.38 74 LEU A O 1
ATOM 566 N N . SER A 1 75 ? 10.128 7.382 24.545 1.00 82.00 75 SER A N 1
ATOM 567 C CA . SER A 1 75 ? 11.120 6.839 25.484 1.00 82.00 75 SER A CA 1
ATOM 568 C C . SER A 1 75 ? 12.060 5.834 24.806 1.00 82.00 75 SER A C 1
ATOM 570 O O . SER A 1 75 ? 13.277 5.896 24.987 1.00 82.00 75 SER A O 1
ATOM 572 N N . ASN A 1 76 ? 11.517 4.943 23.970 1.00 75.94 76 ASN A N 1
ATOM 573 C CA . ASN A 1 76 ? 12.310 3.953 23.238 1.00 75.94 76 ASN A CA 1
ATOM 574 C C . ASN A 1 76 ? 13.215 4.617 22.190 1.00 75.94 76 ASN A C 1
ATOM 576 O O . ASN A 1 76 ? 14.382 4.246 22.071 1.00 75.94 76 ASN A O 1
ATOM 580 N N . VAL A 1 77 ? 12.733 5.650 21.492 1.00 78.19 77 VAL A N 1
ATOM 581 C CA . VAL A 1 77 ? 13.546 6.428 20.543 1.00 78.19 77 VAL A CA 1
ATOM 582 C C . VAL A 1 77 ? 14.708 7.127 21.244 1.00 78.19 77 VAL A C 1
ATOM 584 O O . VAL A 1 77 ? 15.832 7.081 20.751 1.00 78.19 77 VAL A O 1
ATOM 587 N N . SER A 1 78 ? 14.483 7.711 22.422 1.00 76.44 78 SER A N 1
ATOM 588 C CA . SER A 1 78 ? 15.559 8.311 23.217 1.00 76.44 78 SER A CA 1
ATOM 589 C C . SER A 1 78 ? 16.617 7.293 23.663 1.00 76.44 78 SER A C 1
ATOM 591 O O . SER A 1 78 ? 17.755 7.675 23.913 1.00 76.44 78 SER A O 1
ATOM 593 N N . SER A 1 79 ? 16.287 5.998 23.723 1.00 72.94 79 SER A N 1
ATOM 594 C CA . SER A 1 79 ? 17.258 4.935 24.020 1.00 72.94 79 SER A CA 1
ATOM 595 C C . SER A 1 79 ? 18.157 4.565 22.829 1.00 72.94 79 SER A C 1
ATOM 597 O O . SER A 1 79 ? 19.227 3.989 23.028 1.00 72.94 79 SER A O 1
ATOM 599 N N . LEU A 1 80 ? 17.757 4.898 21.593 1.00 72.75 80 LEU A N 1
ATOM 600 C CA . LEU A 1 80 ? 18.509 4.555 20.377 1.00 72.75 80 LEU A CA 1
ATOM 601 C C . LEU A 1 80 ? 19.860 5.263 20.315 1.00 72.75 80 LEU A C 1
ATOM 603 O O . LEU A 1 80 ? 20.829 4.662 19.862 1.00 72.75 80 LEU A O 1
ATOM 607 N N . SER A 1 81 ? 19.949 6.498 20.823 1.00 70.06 81 SER A N 1
ATOM 608 C CA . SER A 1 81 ? 21.199 7.271 20.838 1.00 70.06 81 SER A CA 1
ATOM 609 C C . SER A 1 81 ? 22.309 6.621 21.668 1.00 70.06 81 SER A C 1
ATOM 611 O O . SER A 1 81 ? 23.468 6.992 21.523 1.00 70.06 81 SER A O 1
ATOM 613 N N . PHE A 1 82 ? 21.971 5.656 22.530 1.00 68.75 82 PHE A N 1
ATOM 614 C CA . PHE A 1 82 ? 22.927 4.923 23.362 1.00 68.75 82 PHE A CA 1
ATOM 615 C C . PHE A 1 82 ? 23.336 3.565 22.770 1.00 68.75 82 PHE A C 1
ATOM 617 O O . PHE A 1 82 ? 24.158 2.869 23.366 1.00 68.75 82 PHE A O 1
ATOM 624 N N . ARG A 1 83 ? 22.769 3.150 21.628 1.00 75.38 83 ARG A N 1
ATOM 625 C CA . ARG A 1 83 ? 23.089 1.856 21.000 1.00 75.38 83 ARG A CA 1
ATOM 626 C C . ARG A 1 83 ? 24.372 1.956 20.179 1.00 75.38 83 A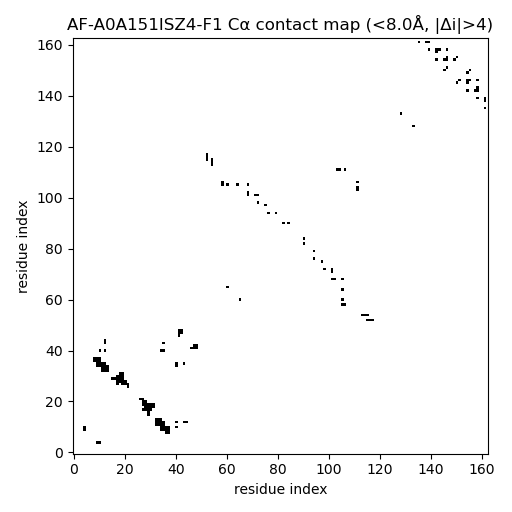RG A C 1
ATOM 628 O O . ARG A 1 83 ? 24.763 3.037 19.762 1.00 75.38 83 ARG A O 1
ATOM 635 N N . ASN A 1 84 ? 25.068 0.839 19.970 1.00 68.88 84 ASN A N 1
ATOM 636 C CA . ASN A 1 84 ? 26.310 0.846 19.196 1.00 68.88 84 ASN A CA 1
ATOM 637 C C . ASN A 1 84 ? 26.016 1.132 17.709 1.00 68.88 84 ASN A C 1
ATOM 639 O O . ASN A 1 84 ? 25.171 0.465 17.117 1.00 68.88 84 ASN A O 1
ATOM 643 N N . HIS A 1 85 ? 26.704 2.120 17.125 1.00 72.12 85 HIS A N 1
ATOM 644 C CA . HIS A 1 85 ? 26.404 2.697 15.807 1.00 72.12 85 HIS A CA 1
ATOM 645 C C . HIS A 1 85 ? 27.108 1.995 14.628 1.00 72.12 85 HIS A C 1
ATOM 647 O O . HIS A 1 85 ? 26.976 2.425 13.485 1.00 72.12 85 HIS A O 1
ATOM 653 N N . GLU A 1 86 ? 27.862 0.923 14.883 1.00 76.94 86 GLU A N 1
ATOM 654 C CA . GLU A 1 86 ? 28.746 0.299 13.884 1.00 76.94 86 GLU A CA 1
ATOM 655 C C . GLU A 1 86 ? 28.007 -0.371 12.713 1.00 76.94 86 GLU A C 1
ATOM 657 O O . GLU A 1 86 ? 28.561 -0.475 11.620 1.00 76.94 86 GLU A O 1
ATOM 662 N N . ASN A 1 87 ? 26.749 -0.791 12.900 1.00 83.06 87 ASN A N 1
ATOM 663 C CA . ASN A 1 87 ? 25.937 -1.397 11.844 1.00 83.06 87 ASN A CA 1
ATOM 664 C C . ASN A 1 87 ? 24.567 -0.715 11.727 1.00 83.06 87 ASN A C 1
ATOM 666 O O . ASN A 1 87 ? 23.620 -1.038 12.444 1.00 83.06 87 ASN A O 1
ATOM 670 N N . VAL A 1 88 ? 24.465 0.2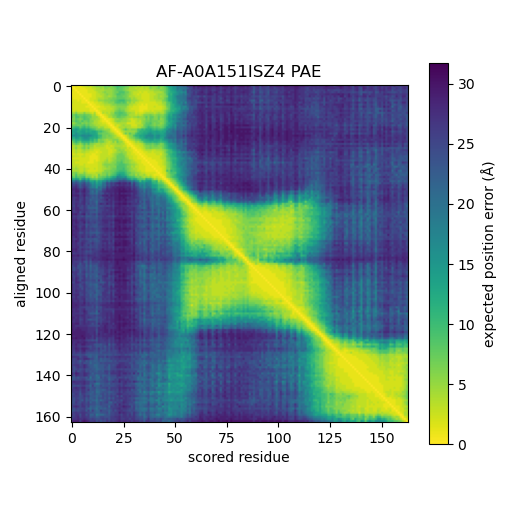13 10.773 1.00 82.19 88 VAL A N 1
ATOM 671 C CA . VAL A 1 88 ? 23.257 1.010 10.494 1.00 82.19 88 VAL A CA 1
ATOM 672 C C . VAL A 1 88 ? 22.048 0.145 10.125 1.00 82.19 88 VAL A C 1
ATOM 674 O O . VAL A 1 88 ? 20.932 0.457 10.535 1.00 82.19 88 VAL A O 1
ATOM 677 N N . ILE A 1 89 ? 22.254 -0.963 9.406 1.00 81.00 89 ILE A N 1
ATOM 678 C CA . ILE A 1 89 ? 21.168 -1.880 9.029 1.00 81.00 89 ILE A CA 1
ATOM 679 C C . ILE A 1 89 ? 20.632 -2.588 10.276 1.00 81.00 89 ILE A C 1
ATOM 681 O O . ILE A 1 89 ? 19.431 -2.565 10.527 1.00 81.00 89 ILE A O 1
ATOM 685 N N . ALA A 1 90 ? 21.521 -3.127 11.114 1.00 81.00 90 ALA A N 1
ATOM 686 C CA . ALA A 1 90 ? 21.124 -3.778 12.362 1.00 81.00 90 ALA A CA 1
ATOM 687 C C . ALA A 1 90 ? 20.434 -2.805 13.338 1.00 81.00 90 ALA A C 1
ATOM 689 O O . ALA A 1 90 ? 19.519 -3.195 14.063 1.00 81.00 90 ALA A O 1
ATOM 690 N N . LEU A 1 91 ? 20.835 -1.530 13.341 1.00 81.88 91 LEU A N 1
ATOM 691 C CA . LEU A 1 91 ? 20.171 -0.477 14.114 1.00 81.88 91 LEU A CA 1
ATOM 692 C C . LEU A 1 91 ? 18.764 -0.188 13.605 1.00 81.88 91 LEU A C 1
ATOM 694 O O . LEU A 1 91 ? 17.845 -0.070 14.414 1.00 81.88 91 LEU A O 1
ATOM 698 N N . TYR A 1 92 ? 18.587 -0.096 12.287 1.00 80.44 92 TYR A N 1
ATOM 699 C CA . TYR A 1 92 ? 17.269 0.069 11.685 1.00 80.44 92 TYR A CA 1
ATOM 700 C C . TYR A 1 92 ? 16.361 -1.119 12.014 1.00 80.44 92 TYR A C 1
ATOM 702 O O . TYR A 1 92 ? 15.247 -0.917 12.493 1.00 80.44 92 TYR A O 1
ATOM 710 N N . ASP A 1 93 ? 16.854 -2.348 11.852 1.00 81.94 93 ASP A N 1
ATOM 711 C CA . ASP A 1 93 ? 16.102 -3.559 12.191 1.00 81.94 93 ASP A CA 1
ATOM 712 C C . ASP A 1 93 ? 15.731 -3.587 13.676 1.00 81.94 93 ASP A C 1
ATOM 714 O O . ASP A 1 93 ? 14.596 -3.899 14.041 1.00 81.94 93 ASP A O 1
ATOM 718 N N . SER A 1 94 ? 16.665 -3.219 14.553 1.00 82.94 94 S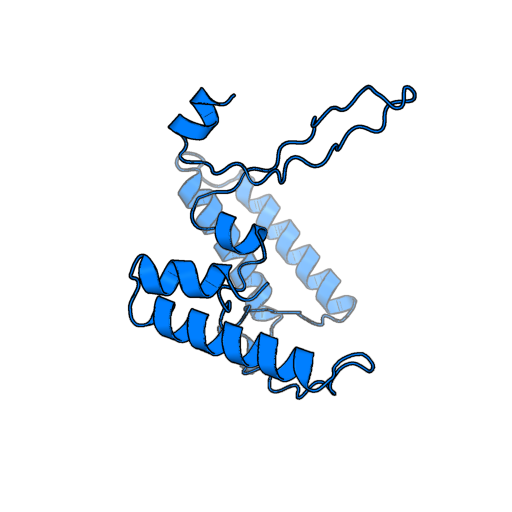ER A N 1
ATOM 719 C CA . SER A 1 94 ? 16.411 -3.118 15.988 1.00 82.94 94 SER A CA 1
ATOM 720 C C . SER A 1 94 ? 15.348 -2.065 16.304 1.00 82.94 94 SER A C 1
ATOM 722 O O . SER A 1 94 ? 14.444 -2.338 17.088 1.00 82.94 94 SER A O 1
ATOM 724 N N . PHE A 1 95 ? 15.416 -0.893 15.676 1.00 82.88 95 PHE A N 1
ATOM 725 C CA . PHE A 1 95 ? 14.436 0.175 15.853 1.00 82.88 95 PHE A CA 1
ATOM 726 C C . PHE A 1 95 ? 13.039 -0.234 15.375 1.00 82.88 95 PHE A C 1
ATOM 728 O O . PHE A 1 95 ? 12.049 -0.030 16.078 1.00 82.88 95 PHE A O 1
ATOM 735 N N . VAL A 1 96 ? 12.949 -0.843 14.191 1.00 80.94 96 VAL A N 1
ATOM 736 C CA . VAL A 1 96 ? 11.683 -1.348 13.649 1.00 80.94 96 VAL A CA 1
ATOM 737 C C . VAL A 1 96 ? 11.095 -2.409 14.577 1.00 80.94 96 VAL A C 1
ATOM 739 O O . VAL A 1 96 ? 9.893 -2.381 14.846 1.00 80.94 96 VAL A O 1
ATOM 742 N N . ASN A 1 97 ? 11.922 -3.306 15.118 1.00 82.75 97 ASN A N 1
ATOM 743 C CA . ASN A 1 97 ? 11.473 -4.291 16.098 1.00 82.75 97 ASN A CA 1
ATOM 744 C C . ASN A 1 97 ? 10.945 -3.639 17.380 1.00 82.75 97 ASN A C 1
ATOM 746 O O . ASN A 1 97 ? 9.900 -4.069 17.863 1.00 82.75 97 ASN A O 1
ATOM 750 N N . ASP A 1 98 ? 11.581 -2.580 17.883 1.00 82.88 98 ASP A N 1
ATOM 751 C CA . ASP A 1 98 ? 11.101 -1.851 19.062 1.00 82.88 98 ASP A CA 1
ATOM 752 C C . ASP A 1 98 ? 9.724 -1.210 18.810 1.00 82.88 98 ASP A C 1
ATOM 754 O O . ASP A 1 98 ? 8.818 -1.346 19.634 1.00 82.88 98 ASP A O 1
ATOM 758 N N . ILE A 1 99 ? 9.516 -0.583 17.641 1.00 80.88 99 ILE A N 1
ATOM 759 C CA . ILE A 1 99 ? 8.203 -0.034 17.252 1.00 80.88 99 ILE A CA 1
ATOM 760 C C . ILE A 1 99 ? 7.149 -1.143 17.192 1.00 80.88 99 ILE A C 1
ATOM 762 O O . ILE A 1 99 ? 6.034 -0.978 17.689 1.00 80.88 99 ILE A O 1
ATOM 766 N N . LEU A 1 100 ? 7.477 -2.269 16.554 1.00 79.50 100 LEU A N 1
ATOM 767 C CA . LEU A 1 100 ? 6.546 -3.381 16.385 1.00 79.50 100 LEU A CA 1
ATOM 768 C C . LEU A 1 100 ? 6.207 -4.050 17.719 1.00 79.50 100 LEU A C 1
ATOM 770 O O . LEU A 1 100 ? 5.052 -4.421 17.925 1.00 79.50 100 LEU A O 1
ATOM 774 N N . MET A 1 101 ? 7.188 -4.207 18.608 1.00 82.25 101 MET A N 1
ATOM 775 C CA . MET A 1 101 ? 6.995 -4.751 19.951 1.00 82.25 101 MET A CA 1
ATOM 776 C C . MET A 1 101 ? 6.102 -3.845 20.788 1.00 82.25 101 MET A C 1
ATOM 778 O O . MET A 1 101 ? 5.123 -4.333 21.342 1.00 82.25 101 MET A O 1
ATOM 782 N N . GLU A 1 102 ? 6.358 -2.537 20.789 1.00 83.62 102 GLU A N 1
ATOM 783 C CA . GLU A 1 102 ? 5.500 -1.591 21.498 1.00 83.62 102 GLU A CA 1
ATOM 784 C C . GLU A 1 102 ? 4.079 -1.620 20.923 1.00 83.62 102 GLU A C 1
ATOM 786 O O . GLU A 1 102 ? 3.107 -1.784 21.651 1.00 83.62 102 GLU A O 1
ATOM 791 N N . ALA A 1 103 ? 3.933 -1.555 19.595 1.00 79.12 103 ALA A N 1
ATOM 792 C CA . ALA A 1 103 ? 2.625 -1.566 18.947 1.00 79.12 103 ALA A CA 1
ATOM 793 C C . ALA A 1 103 ? 1.819 -2.845 19.242 1.00 79.12 103 ALA A C 1
ATOM 795 O O . ALA A 1 103 ? 0.594 -2.762 19.359 1.00 79.12 103 ALA A O 1
ATOM 796 N N . ARG A 1 104 ? 2.473 -4.014 19.389 1.00 80.12 104 ARG A N 1
ATOM 797 C CA . ARG A 1 104 ? 1.836 -5.309 19.728 1.00 80.12 104 ARG A CA 1
ATOM 798 C C . ARG A 1 104 ? 1.005 -5.242 21.000 1.00 80.12 104 ARG A C 1
ATOM 800 O O . ARG A 1 104 ? -0.090 -5.810 21.019 1.00 80.12 104 ARG A O 1
ATOM 807 N N . ASP A 1 105 ? 1.470 -4.525 22.012 1.00 80.62 105 ASP A N 1
ATOM 808 C CA . ASP A 1 105 ? 0.767 -4.432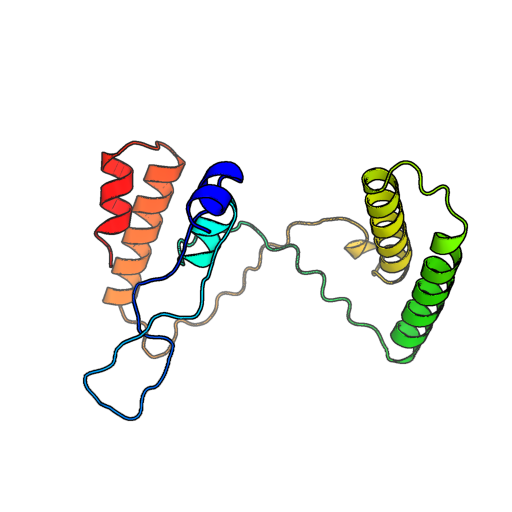 23.292 1.00 80.62 105 ASP A CA 1
ATOM 809 C C . ASP A 1 105 ? -0.525 -3.615 23.190 1.00 80.62 105 ASP A C 1
ATOM 811 O O . ASP A 1 105 ? -1.482 -3.861 23.927 1.00 80.62 105 ASP A O 1
ATOM 815 N N . PHE A 1 106 ? -0.613 -2.736 22.191 1.00 77.19 106 PHE A N 1
ATOM 816 C CA . PHE A 1 106 ? -1.810 -1.954 21.886 1.00 77.19 106 PHE A CA 1
ATOM 817 C C . PHE A 1 106 ? -2.777 -2.656 20.922 1.00 77.19 106 PHE A C 1
ATOM 819 O O . PHE A 1 106 ? -3.904 -2.189 20.720 1.00 77.19 106 PHE A O 1
ATOM 826 N N . PHE A 1 107 ? -2.396 -3.794 20.333 1.00 71.50 107 PHE A N 1
ATOM 827 C CA . PHE A 1 107 ? -3.337 -4.613 19.577 1.00 71.50 107 PHE A CA 1
ATOM 828 C C . PHE A 1 107 ? -4.188 -5.476 20.518 1.00 71.50 107 PHE A C 1
ATOM 830 O O . PHE A 1 107 ? -3.657 -6.119 21.425 1.00 71.50 107 PHE A O 1
ATOM 837 N N . PRO A 1 108 ? -5.505 -5.613 20.250 1.00 72.62 108 PRO A N 1
ATOM 838 C CA . PRO A 1 108 ? -6.305 -6.668 20.863 1.00 72.62 108 PRO A CA 1
ATOM 839 C C . PRO A 1 108 ? -5.605 -8.012 20.674 1.00 72.62 108 PRO A C 1
ATOM 841 O O . PRO A 1 108 ? -5.090 -8.256 19.586 1.00 72.62 108 PRO A O 1
ATOM 844 N N . GLU A 1 109 ? -5.646 -8.903 21.663 1.00 76.31 109 GLU A N 1
ATOM 845 C CA . GLU A 1 109 ? -4.891 -10.167 21.661 1.00 76.31 109 GLU A CA 1
ATOM 846 C C . GLU A 1 109 ? -5.046 -10.961 20.360 1.00 76.31 109 GLU A C 1
ATOM 848 O O . GLU A 1 109 ? -4.074 -11.389 19.739 1.00 76.31 109 GLU A O 1
ATOM 853 N N . ARG A 1 110 ? -6.279 -11.014 19.845 1.00 69.19 110 ARG A N 1
ATOM 854 C CA . ARG A 1 110 ? -6.576 -11.612 18.543 1.00 69.19 110 ARG A CA 1
ATOM 855 C C . ARG A 1 110 ? -5.758 -10.968 17.406 1.00 69.19 110 ARG A C 1
ATOM 857 O O . ARG A 1 110 ? -5.267 -11.672 16.545 1.00 69.19 110 ARG A O 1
ATOM 864 N N . LYS A 1 111 ? -5.582 -9.651 17.365 1.00 68.56 111 LYS A N 1
ATOM 865 C CA . LYS A 1 111 ? -4.905 -8.920 16.278 1.00 68.56 111 LYS A CA 1
ATOM 866 C C . LYS A 1 111 ? -3.380 -8.798 16.431 1.00 68.56 111 LYS A C 1
ATOM 868 O O . LYS A 1 111 ? -2.777 -8.210 15.541 1.00 68.56 111 LYS A O 1
ATOM 873 N N . ARG A 1 112 ? -2.764 -9.345 17.490 1.00 71.00 112 ARG A N 1
ATOM 874 C CA . ARG A 1 112 ? -1.308 -9.238 17.735 1.00 71.00 112 ARG A CA 1
ATOM 875 C C . ARG A 1 112 ? -0.438 -9.872 16.646 1.00 71.00 112 ARG A C 1
ATOM 877 O O . ARG A 1 112 ? 0.714 -9.482 16.483 1.00 71.00 112 ARG A O 1
ATOM 884 N N . PHE A 1 113 ? -0.988 -10.823 15.892 1.00 66.75 113 PHE A N 1
ATOM 885 C CA . PHE A 1 113 ? -0.266 -11.540 14.844 1.00 66.75 113 PHE A CA 1
ATOM 886 C C . PHE A 1 113 ? -0.760 -11.176 13.436 1.00 66.75 113 PHE A C 1
ATOM 888 O O . PHE A 1 113 ? -1.970 -10.973 13.251 1.00 66.75 113 PHE A O 1
ATOM 895 N N . PRO A 1 114 ? 0.150 -11.147 12.438 1.00 59.06 114 PRO A N 1
ATOM 896 C CA . PRO A 1 114 ? -0.163 -11.129 11.012 1.00 59.06 114 PRO A CA 1
ATOM 897 C C . PRO A 1 114 ? -1.271 -12.120 10.648 1.00 59.06 114 PRO A C 1
ATOM 899 O O . PRO A 1 114 ? -1.081 -13.329 10.734 1.00 59.06 114 PRO A O 1
ATOM 902 N N . ARG A 1 115 ? -2.442 -11.622 10.236 1.00 57.97 115 ARG A N 1
ATOM 903 C CA . ARG A 1 115 ? -3.486 -12.432 9.598 1.00 57.97 115 ARG A CA 1
ATOM 904 C C . ARG A 1 115 ? -3.984 -11.825 8.296 1.00 57.97 115 ARG A C 1
ATOM 906 O O . ARG A 1 115 ? -4.305 -10.641 8.227 1.00 57.97 115 ARG A O 1
ATOM 913 N N . THR A 1 116 ? -4.118 -12.676 7.285 1.00 51.88 116 THR A N 1
ATOM 914 C CA . THR A 1 116 ? -4.810 -12.349 6.041 1.00 51.88 116 THR A CA 1
ATOM 915 C C . THR A 1 116 ? -6.297 -12.186 6.335 1.00 51.88 116 THR A C 1
ATOM 917 O O . THR A 1 116 ? -6.990 -13.154 6.641 1.00 51.88 116 THR A O 1
ATOM 920 N N . VAL A 1 117 ? -6.802 -10.957 6.247 1.00 50.38 117 VAL A N 1
ATOM 921 C CA . VAL A 1 117 ? -8.245 -10.703 6.261 1.00 50.38 117 VAL A CA 1
ATOM 922 C C . VAL A 1 117 ? -8.721 -10.717 4.815 1.00 50.38 117 VAL A C 1
ATOM 924 O O . VAL A 1 117 ? -8.343 -9.850 4.026 1.00 50.38 117 VAL A O 1
ATOM 927 N N . ALA A 1 118 ? -9.542 -11.704 4.453 1.00 51.78 118 ALA A N 1
ATOM 928 C CA . ALA A 1 118 ? -10.282 -11.652 3.201 1.00 51.78 118 ALA A CA 1
ATOM 929 C C . ALA A 1 118 ? -11.291 -10.504 3.311 1.00 51.78 118 ALA A C 1
ATOM 931 O O . ALA A 1 118 ? -12.287 -10.604 4.029 1.00 51.78 118 ALA A O 1
ATOM 932 N N . LEU A 1 119 ? -11.008 -9.382 2.648 1.00 49.22 119 LEU A N 1
ATOM 933 C CA . LEU A 1 119 ? -11.937 -8.263 2.571 1.00 49.22 119 LEU A CA 1
ATOM 934 C C . LEU A 1 119 ? -13.084 -8.654 1.624 1.00 49.22 119 LEU A C 1
ATOM 936 O O . LEU A 1 119 ? -13.106 -8.272 0.460 1.00 49.22 119 LEU A O 1
ATOM 940 N N . CYS A 1 120 ? -14.034 -9.450 2.112 1.00 46.03 120 CYS A N 1
ATOM 941 C CA . CYS A 1 120 ? -15.279 -9.751 1.406 1.00 46.03 120 CYS A CA 1
ATOM 942 C C . CYS A 1 120 ? -16.268 -8.587 1.554 1.00 46.03 120 CYS A C 1
ATOM 944 O O . CYS A 1 120 ? -17.406 -8.777 1.970 1.00 46.03 120 CYS A O 1
ATOM 946 N N . ALA A 1 121 ? -15.846 -7.365 1.234 1.00 51.16 121 ALA A N 1
ATOM 947 C CA . ALA A 1 121 ? -16.808 -6.307 0.975 1.00 51.16 121 ALA A CA 1
ATOM 948 C C . ALA A 1 121 ? -17.270 -6.490 -0.474 1.00 51.16 121 ALA A C 1
ATOM 950 O O . ALA A 1 121 ? -16.545 -6.158 -1.414 1.00 51.16 121 ALA A O 1
ATOM 951 N N . LYS A 1 122 ? -18.458 -7.080 -0.658 1.00 51.00 122 LYS A N 1
ATOM 952 C CA . LYS A 1 122 ? -19.216 -6.917 -1.900 1.00 51.00 122 LYS A CA 1
ATOM 953 C C . LYS A 1 122 ? -19.596 -5.440 -1.957 1.00 51.00 122 LYS A C 1
ATOM 955 O O . LYS A 1 122 ? -20.600 -5.047 -1.381 1.00 51.00 122 LYS A O 1
ATOM 960 N N . TYR A 1 123 ? -18.726 -4.616 -2.528 1.00 58.22 123 TYR A N 1
ATOM 961 C CA . TYR A 1 123 ? -19.110 -3.260 -2.883 1.00 58.22 123 TYR A CA 1
ATOM 962 C C . TYR A 1 123 ? -20.220 -3.364 -3.921 1.00 58.22 123 TYR A C 1
ATOM 964 O O . TYR A 1 123 ? -20.101 -4.155 -4.864 1.00 58.22 123 TYR A O 1
ATOM 972 N N . ASP A 1 124 ? -21.284 -2.589 -3.733 1.00 63.38 124 ASP A N 1
ATOM 973 C CA . ASP A 1 124 ? -22.257 -2.383 -4.793 1.00 63.38 124 ASP A CA 1
ATOM 974 C C . ASP A 1 124 ? -21.521 -1.848 -6.024 1.00 63.38 124 ASP A C 1
ATOM 976 O O . ASP A 1 124 ? -20.580 -1.050 -5.921 1.00 63.38 124 ASP A O 1
ATOM 980 N N . VAL A 1 125 ? -21.900 -2.356 -7.195 1.00 67.00 125 VAL A N 1
ATOM 981 C CA . VAL A 1 125 ? -21.333 -1.889 -8.460 1.00 67.00 125 VAL A CA 1
ATOM 982 C C . VAL A 1 125 ? -21.584 -0.380 -8.583 1.00 67.00 125 VAL A C 1
ATOM 984 O O . VAL A 1 125 ? -22.705 0.062 -8.324 1.00 67.00 125 VAL A O 1
ATOM 987 N N . PRO A 1 126 ? -20.567 0.428 -8.943 1.00 72.31 126 PRO A N 1
ATOM 988 C CA . PRO A 1 126 ? -20.740 1.867 -9.096 1.00 72.31 126 PRO A CA 1
ATOM 989 C C . PRO A 1 126 ? -21.890 2.212 -10.059 1.00 72.31 126 PRO A C 1
ATOM 991 O O . PRO A 1 126 ? -22.115 1.466 -11.007 1.00 72.31 126 PRO A O 1
ATOM 994 N N . PRO A 1 127 ? -22.567 3.364 -9.908 1.00 76.38 127 PRO A N 1
ATOM 995 C CA . PRO A 1 127 ? -23.698 3.737 -10.768 1.00 76.38 127 PRO A CA 1
ATOM 996 C C . PRO A 1 127 ? -23.377 3.796 -12.271 1.00 76.38 127 PRO A C 1
ATOM 998 O O . PRO A 1 127 ? -24.258 3.605 -13.100 1.00 76.38 127 PRO A O 1
ATOM 1001 N N . LEU A 1 128 ? -22.113 4.053 -12.624 1.00 77.81 128 LEU A N 1
ATOM 1002 C CA . LEU A 1 128 ? -21.621 4.093 -14.008 1.00 77.81 128 LEU A CA 1
ATOM 1003 C C . LEU A 1 128 ? -21.111 2.729 -14.507 1.00 77.81 128 LEU A C 1
ATOM 1005 O O . LEU A 1 128 ? -20.627 2.620 -15.629 1.00 77.81 128 LEU A O 1
ATOM 1009 N N . TRP A 1 129 ? -21.183 1.689 -13.674 1.00 82.50 129 TRP A N 1
ATOM 1010 C CA . TRP A 1 129 ? -20.678 0.362 -13.989 1.00 82.50 129 TRP A CA 1
ATOM 1011 C C . TRP A 1 129 ? -21.721 -0.439 -14.759 1.00 82.50 129 TRP A C 1
ATOM 1013 O O . TRP A 1 129 ? -22.683 -0.960 -14.194 1.00 82.50 129 TRP A O 1
ATOM 1023 N N . ASN A 1 130 ? -21.517 -0.555 -16.064 1.00 85.06 130 ASN A N 1
ATOM 1024 C CA . ASN A 1 130 ? -22.421 -1.279 -16.944 1.00 85.06 130 ASN A CA 1
ATOM 1025 C C . ASN A 1 130 ? -21.872 -2.680 -17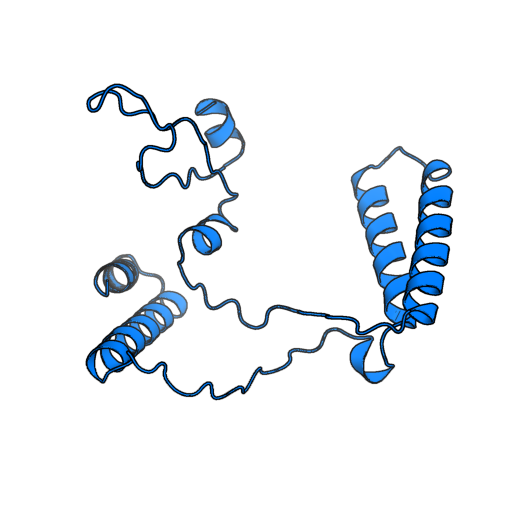.300 1.00 85.06 130 ASN A C 1
ATOM 1027 O O . ASN A 1 130 ? -20.858 -3.161 -16.770 1.00 85.06 130 ASN A O 1
ATOM 1031 N N . LYS A 1 131 ? -22.588 -3.374 -18.188 1.00 88.25 131 LYS A N 1
ATOM 1032 C CA . LYS A 1 131 ? -22.207 -4.707 -18.669 1.00 88.25 131 LYS A CA 1
ATOM 1033 C C . LYS A 1 131 ? -20.856 -4.687 -19.393 1.00 88.25 131 LYS A C 1
ATOM 1035 O O . LYS A 1 131 ? -20.034 -5.559 -19.138 1.00 88.25 131 LYS A O 1
ATOM 1040 N N . GLU A 1 132 ? -20.605 -3.662 -20.200 1.00 86.38 132 GLU A N 1
ATOM 1041 C CA . GLU A 1 132 ? -19.348 -3.473 -20.930 1.00 86.38 132 GLU A CA 1
ATOM 1042 C C . GLU A 1 132 ? -18.160 -3.315 -19.966 1.00 86.38 132 GLU A C 1
ATOM 1044 O O . GLU A 1 132 ? -17.161 -4.017 -20.100 1.00 86.38 132 GLU A O 1
ATOM 1049 N N . CYS A 1 133 ? -18.306 -2.519 -18.898 1.00 79.12 133 CYS A N 1
ATOM 1050 C CA . CYS A 1 133 ? -17.294 -2.416 -17.841 1.00 79.12 133 CYS A CA 1
ATOM 1051 C C . CYS A 1 133 ? -17.023 -3.771 -17.167 1.00 79.12 133 CYS A C 1
ATOM 1053 O O . CYS A 1 133 ? -15.877 -4.116 -16.869 1.00 79.12 133 CYS A O 1
ATOM 1055 N N . SER A 1 134 ? -18.075 -4.557 -16.924 1.00 80.31 134 SER A N 1
ATOM 1056 C CA . SER A 1 134 ? -17.957 -5.885 -16.308 1.00 80.31 134 SER A CA 1
ATOM 1057 C C . SER A 1 134 ? -17.214 -6.873 -17.208 1.00 80.31 134 SER A C 1
ATOM 1059 O O . SER A 1 134 ? -16.379 -7.639 -16.723 1.00 80.31 134 SER A O 1
ATOM 1061 N N . GLU A 1 135 ? -17.494 -6.842 -18.509 1.00 85.44 135 GLU A N 1
ATOM 1062 C CA . GLU A 1 135 ? -16.855 -7.691 -19.513 1.00 85.44 135 GLU A CA 1
ATOM 1063 C C . GLU A 1 135 ? -15.392 -7.302 -19.722 1.00 85.44 135 GLU A C 1
ATOM 1065 O O . GLU A 1 135 ? -14.525 -8.173 -19.633 1.00 85.44 135 GLU A O 1
ATOM 1070 N N . ALA A 1 136 ? -15.095 -6.007 -19.867 1.00 80.50 136 ALA A N 1
ATOM 1071 C CA . ALA A 1 136 ? -13.730 -5.496 -19.990 1.00 80.50 136 ALA A CA 1
ATOM 1072 C C . ALA A 1 136 ? -12.872 -5.885 -18.774 1.00 80.50 136 ALA A C 1
ATOM 1074 O O . ALA A 1 136 ? -11.787 -6.461 -18.899 1.00 80.50 136 ALA A O 1
ATOM 1075 N N . VAL A 1 137 ? -13.390 -5.672 -17.561 1.00 77.44 137 VAL A N 1
ATOM 1076 C CA . VAL A 1 137 ? -12.678 -6.021 -16.322 1.00 77.44 137 VAL A CA 1
ATOM 1077 C C . VAL A 1 137 ? -12.578 -7.535 -16.134 1.00 77.44 137 VAL A C 1
ATOM 1079 O O . VAL A 1 137 ? -11.563 -8.028 -15.633 1.00 77.44 137 VAL A O 1
ATOM 1082 N N . GLY A 1 138 ? -13.593 -8.294 -16.546 1.00 80.56 138 GLY A N 1
ATOM 1083 C CA . GLY A 1 138 ? -13.566 -9.755 -16.566 1.00 80.56 138 GLY A CA 1
ATOM 1084 C C . GLY A 1 138 ? -12.482 -10.305 -17.496 1.00 80.56 138 GLY A C 1
ATOM 1085 O O . GLY A 1 138 ? -11.689 -11.153 -17.071 1.00 80.56 138 GLY A O 1
ATOM 1086 N N . GLY A 1 139 ? -12.406 -9.776 -18.719 1.00 82.06 139 GLY A N 1
ATOM 1087 C CA . GLY A 1 139 ? -11.383 -10.092 -19.714 1.00 82.06 139 GLY A CA 1
ATOM 1088 C C . GLY A 1 139 ? -9.985 -9.785 -19.192 1.00 82.06 139 GLY A C 1
ATOM 1089 O O . GLY A 1 139 ? -9.141 -10.678 -19.128 1.00 82.06 139 GLY A O 1
ATOM 1090 N N . ARG A 1 140 ? -9.780 -8.575 -18.661 1.00 78.81 140 ARG A N 1
ATOM 1091 C CA . ARG A 1 140 ? -8.513 -8.169 -18.041 1.00 78.81 140 ARG A CA 1
ATOM 1092 C C . ARG A 1 140 ? -8.096 -9.103 -16.905 1.00 78.81 140 ARG A C 1
ATOM 1094 O O . ARG A 1 140 ? -6.952 -9.546 -16.849 1.00 78.81 140 ARG A O 1
ATOM 1101 N N . ARG A 1 141 ? -9.016 -9.472 -16.003 1.00 76.94 141 ARG A N 1
ATOM 1102 C CA . ARG A 1 141 ? -8.730 -10.436 -14.918 1.00 76.94 141 ARG A CA 1
ATOM 1103 C C . ARG A 1 141 ? -8.368 -11.823 -15.448 1.00 76.94 141 ARG A C 1
ATOM 1105 O O . ARG A 1 141 ? -7.643 -12.553 -14.772 1.00 76.94 141 ARG A O 1
ATOM 1112 N N . LYS A 1 142 ? -8.914 -12.239 -16.592 1.00 81.25 142 LYS A N 1
ATOM 1113 C CA . LYS A 1 142 ? -8.578 -13.518 -17.229 1.00 81.25 142 LYS A CA 1
ATOM 1114 C C . LYS A 1 142 ? -7.175 -13.466 -17.840 1.00 81.25 142 LYS A C 1
ATOM 1116 O O . LYS A 1 142 ? -6.380 -14.336 -17.501 1.00 81.25 142 LYS A O 1
ATOM 1121 N N . ALA A 1 143 ? -6.859 -12.423 -18.609 1.00 75.88 143 ALA A N 1
ATOM 1122 C CA . ALA A 1 143 ? -5.538 -12.213 -19.206 1.00 75.88 143 ALA A CA 1
ATOM 1123 C C . ALA A 1 143 ? -4.434 -12.129 -18.139 1.00 75.88 143 ALA A C 1
ATOM 1125 O O . ALA A 1 143 ? -3.449 -12.857 -18.198 1.00 75.88 143 ALA A O 1
ATOM 1126 N N . ILE A 1 144 ? -4.652 -11.348 -17.072 1.00 70.88 144 ILE A N 1
ATOM 1127 C CA . ILE A 1 144 ? -3.706 -11.254 -15.947 1.00 70.88 144 ILE A CA 1
ATOM 1128 C C . ILE A 1 144 ? -3.497 -12.620 -15.280 1.00 70.88 144 ILE A C 1
ATOM 1130 O O . ILE A 1 144 ? -2.366 -12.987 -14.973 1.00 70.88 144 ILE A O 1
ATOM 1134 N N . ARG A 1 145 ? -4.568 -13.392 -15.043 1.00 75.06 145 ARG A N 1
ATOM 1135 C CA . ARG A 1 145 ? -4.439 -14.734 -14.450 1.00 75.06 145 ARG A CA 1
ATOM 1136 C C . ARG A 1 145 ? -3.655 -15.680 -15.351 1.00 75.06 145 ARG A C 1
ATOM 1138 O O . ARG A 1 145 ? -2.831 -16.424 -14.828 1.00 75.06 145 ARG A O 1
ATOM 1145 N N . LEU A 1 146 ? -3.895 -15.626 -16.660 1.00 80.00 146 LEU A N 1
ATOM 1146 C CA . LEU A 1 146 ? -3.180 -16.432 -17.641 1.00 80.00 146 LEU A CA 1
ATOM 1147 C C . LEU A 1 146 ? -1.687 -16.089 -17.637 1.00 80.00 146 LEU A C 1
ATOM 1149 O O . LEU A 1 146 ? -0.878 -16.987 -17.422 1.00 80.00 146 LEU A O 1
ATOM 1153 N N . PHE A 1 147 ? -1.337 -14.804 -17.736 1.00 73.44 147 PHE A N 1
ATOM 1154 C CA . PHE A 1 147 ? 0.050 -14.341 -17.683 1.00 73.44 147 PHE A CA 1
ATOM 1155 C C . PHE A 1 147 ? 0.752 -14.728 -16.375 1.00 73.44 147 PHE A C 1
ATOM 1157 O O . PHE A 1 147 ? 1.853 -15.267 -16.406 1.00 73.44 147 PHE A O 1
ATOM 1164 N N . ILE A 1 148 ? 0.104 -14.535 -15.219 1.00 72.19 148 ILE A N 1
ATOM 1165 C CA . ILE A 1 148 ? 0.674 -14.938 -13.921 1.00 72.19 148 ILE A CA 1
ATOM 1166 C C . ILE A 1 148 ? 0.928 -16.452 -13.871 1.00 72.19 148 ILE A C 1
ATOM 1168 O O . ILE A 1 148 ? 1.920 -16.883 -13.290 1.00 72.19 148 ILE A O 1
ATOM 1172 N N . SER A 1 149 ? 0.038 -17.265 -14.448 1.00 73.62 149 SER A N 1
ATOM 1173 C CA . SER A 1 149 ? 0.209 -18.723 -14.482 1.00 73.62 149 SER A CA 1
ATOM 1174 C C . SER A 1 149 ? 1.198 -19.210 -15.548 1.00 73.62 149 SER A C 1
ATOM 1176 O O . SER A 1 149 ? 1.769 -20.285 -15.390 1.00 73.62 149 SER A O 1
ATOM 1178 N N . CYS A 1 150 ? 1.393 -18.442 -16.622 1.00 86.12 150 CYS A N 1
ATOM 1179 C CA . CYS A 1 150 ? 2.229 -18.781 -17.769 1.00 86.12 150 CYS A CA 1
ATOM 1180 C C . CYS A 1 150 ? 2.772 -17.487 -18.419 1.00 86.12 150 CYS A C 1
ATOM 1182 O O . CYS A 1 150 ? 2.127 -16.916 -19.304 1.00 86.12 150 CYS A O 1
ATOM 1184 N N . PRO A 1 151 ? 3.931 -16.978 -17.967 1.00 81.94 151 PRO A N 1
ATOM 1185 C CA . PRO A 1 151 ? 4.427 -15.665 -18.369 1.00 81.94 151 PRO A CA 1
ATOM 1186 C C . PRO A 1 151 ? 5.164 -15.727 -19.714 1.00 81.94 151 PRO A C 1
ATOM 1188 O O . PRO A 1 151 ? 6.390 -15.802 -19.757 1.00 81.94 151 PRO A O 1
ATOM 1191 N N . THR A 1 152 ? 4.415 -15.696 -20.818 1.00 82.06 152 THR A N 1
ATOM 1192 C CA . THR A 1 152 ? 4.968 -15.603 -22.181 1.00 82.06 152 THR A CA 1
ATOM 1193 C C . THR A 1 152 ? 4.771 -14.197 -22.771 1.00 82.06 152 THR A C 1
ATOM 1195 O O . THR A 1 152 ? 3.878 -13.471 -22.316 1.00 82.06 152 THR A O 1
ATOM 1198 N N . PRO A 1 153 ? 5.572 -13.782 -23.774 1.00 76.56 153 PRO A N 1
ATOM 1199 C CA . PRO A 1 153 ? 5.399 -12.497 -24.459 1.00 76.56 153 PRO A CA 1
ATOM 1200 C C . PRO A 1 153 ? 4.001 -12.310 -25.066 1.00 76.56 153 PRO A C 1
ATOM 1202 O O . PRO A 1 153 ? 3.453 -11.210 -25.033 1.00 76.56 153 PRO A O 1
ATOM 1205 N N . GLU A 1 154 ? 3.392 -13.385 -25.565 1.00 79.31 154 GLU A N 1
ATOM 1206 C CA . GLU A 1 154 ? 2.044 -13.378 -26.141 1.00 79.31 154 GLU A CA 1
ATOM 1207 C C . GLU A 1 154 ? 0.994 -13.113 -25.058 1.00 79.31 154 GLU A C 1
ATOM 1209 O O . GLU A 1 154 ? 0.152 -12.227 -25.203 1.00 79.31 154 GLU A O 1
ATOM 1214 N N . ASN A 1 155 ? 1.103 -13.804 -23.918 1.00 76.19 155 ASN A N 1
ATOM 1215 C CA . ASN A 1 155 ? 0.210 -13.594 -22.778 1.00 76.19 155 ASN A CA 1
ATOM 1216 C C . ASN A 1 155 ? 0.384 -12.194 -22.168 1.00 76.19 155 ASN A C 1
ATOM 1218 O O . ASN A 1 155 ? -0.564 -11.633 -21.621 1.00 76.19 155 ASN A O 1
ATOM 1222 N N . PHE A 1 156 ? 1.584 -11.614 -22.259 1.00 73.56 156 PHE A N 1
ATOM 1223 C CA . PHE A 1 156 ? 1.833 -10.231 -21.858 1.00 73.56 156 PHE A CA 1
ATOM 1224 C C . PHE A 1 156 ? 1.164 -9.227 -22.808 1.00 73.56 156 PHE A C 1
ATOM 1226 O O . PHE A 1 156 ? 0.543 -8.269 -22.345 1.00 73.56 156 PHE A O 1
ATOM 1233 N N . ALA A 1 157 ? 1.224 -9.463 -24.123 1.00 75.88 157 ALA A N 1
ATOM 1234 C CA . ALA A 1 157 ? 0.559 -8.619 -25.116 1.00 75.88 157 ALA A CA 1
ATOM 1235 C C . ALA A 1 157 ? -0.967 -8.576 -24.911 1.00 75.88 157 ALA A C 1
ATOM 1237 O O . ALA A 1 157 ? -1.565 -7.503 -25.003 1.00 75.88 157 ALA A O 1
ATOM 1238 N N . GLU A 1 158 ? -1.592 -9.700 -24.539 1.00 75.44 158 GLU A N 1
ATOM 1239 C CA . GLU A 1 158 ? -3.026 -9.753 -24.215 1.00 75.44 158 GLU A CA 1
ATOM 1240 C C . GLU A 1 158 ? -3.413 -8.881 -23.009 1.00 75.44 158 GLU A C 1
ATOM 1242 O O . GLU A 1 158 ? -4.512 -8.332 -22.969 1.00 75.44 158 GLU A O 1
ATOM 1247 N N . VAL A 1 159 ? -2.522 -8.700 -22.027 1.00 74.19 159 VAL A N 1
ATOM 1248 C CA . VAL A 1 159 ? -2.778 -7.795 -20.891 1.00 74.19 159 VAL A CA 1
ATOM 1249 C C . VAL A 1 159 ? -2.822 -6.331 -21.347 1.00 74.19 159 VAL A C 1
ATOM 1251 O O . VAL A 1 159 ? -3.573 -5.539 -20.775 1.00 74.19 159 VAL A O 1
ATOM 1254 N N . GLY A 1 160 ? -2.048 -5.973 -22.377 1.00 66.44 160 GLY A N 1
ATOM 1255 C CA . GLY A 1 160 ? -1.956 -4.612 -22.915 1.00 66.44 160 GLY A CA 1
ATOM 1256 C C . GLY A 1 160 ? -3.087 -4.207 -23.868 1.00 66.44 160 GLY A C 1
ATOM 1257 O O . GLY A 1 160 ? -3.319 -3.016 -24.036 1.00 66.44 160 GLY A O 1
ATOM 1258 N N . GLN A 1 161 ? -3.804 -5.164 -24.467 1.00 65.62 161 GLN A N 1
ATOM 1259 C CA . GLN A 1 161 ? -4.849 -4.896 -25.472 1.00 65.62 161 GLN A CA 1
ATOM 1260 C C . GLN A 1 161 ? -6.249 -4.615 -24.890 1.00 65.62 161 GLN A C 1
ATOM 1262 O O . GLN A 1 161 ? -7.143 -4.222 -25.632 1.00 65.62 161 GLN A O 1
ATOM 1267 N N . ILE A 1 162 ? -6.464 -4.806 -23.583 1.00 61.91 162 ILE A N 1
ATOM 1268 C CA . ILE A 1 162 ? -7.778 -4.657 -22.919 1.00 61.91 162 ILE A CA 1
ATOM 1269 C C . ILE A 1 162 ? -7.878 -3.282 -22.215 1.00 61.91 162 ILE A C 1
ATOM 1271 O O . ILE A 1 162 ? -8.256 -3.212 -21.042 1.00 61.91 162 ILE A O 1
ATOM 1275 N N . GLN A 1 163 ? -7.460 -2.201 -22.891 1.00 49.12 163 GLN A N 1
ATOM 1276 C CA . GLN A 1 163 ? -7.559 -0.813 -22.399 1.00 49.12 163 GLN A CA 1
ATOM 1277 C C . GLN A 1 163 ? -8.815 -0.107 -22.898 1.00 49.12 163 GLN A C 1
ATOM 1279 O O . GLN A 1 163 ? -9.109 -0.220 -24.107 1.00 49.12 163 GLN A O 1
#

Sequence (163 aa):
LLAAVEEIDLIILNGGTP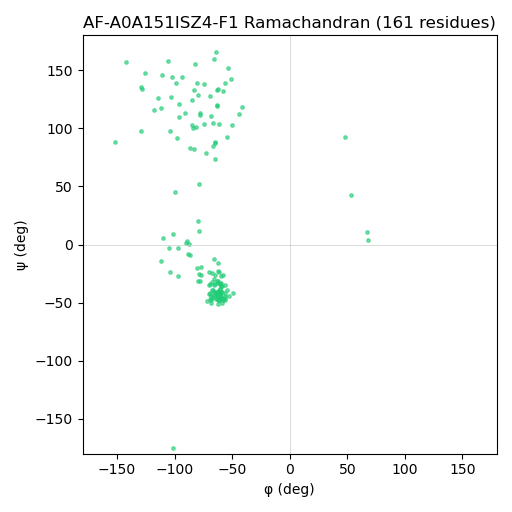TLLHPSPNAVSVIDLVIASPQLAPLCLGAQVCLKSRFCYKILLSKEQFQSYFRSLLSNVSSLSFRNHENVIALYDSFVNDILMEARDFFPERKRFPRTVALCAKYDVPPLWNKECSEAVGGRRKAIRLFISCPTPENFAEVGQIQ

Foldseek 3Di:
DVVVCVVVQKDWQDPLAAPDDDPDPPDGHNPDTDIDHPVCNCVVNPNCPVPQDDPDPPQPDDPVRVVVLVVQLVVVVVCLVVDDPPDVVVSVVVNVVSNLVSVLVSDDVVPSDDDRDPPPPPDDQPPPCDPLNVVLVVQLVVLVVCCVVPPDPVSVVSNVPSD

Organism: NCBI:txid471704

Mean predicted aligned error: 18.48 Å

pLDDT: mean 72.45, std 11.99, range [38.5, 88.25]

Radius of gyration: 23.17 Å; Cα contacts (8 Å, |Δi|>4): 96; chains: 1; bounding box: 52×50×53 Å

Solvent-accessible surface area (backbone atoms only — not comparable to full-atom values): 10302 Å² total; per-residue (Å²): 105,70,68,58,35,59,76,68,58,43,40,79,67,69,84,81,62,65,65,47,91,50,95,50,93,84,55,80,40,68,76,76,83,47,71,30,48,72,87,47,38,51,63,72,72,68,45,75,68,78,70,75,67,78,87,74,80,80,79,87,62,53,74,69,54,44,56,49,52,52,50,53,51,51,56,54,56,67,51,55,81,74,52,81,77,89,44,64,65,62,48,50,55,50,51,53,49,52,54,51,55,58,51,37,75,76,34,59,79,87,63,52,56,98,69,88,67,83,80,81,70,82,68,78,77,55,96,86,61,48,70,66,55,51,49,49,51,50,50,42,56,50,32,49,51,48,21,76,77,48,82,43,76,67,38,50,52,54,52,69,70,67,117

Secondary structure (DSSP, 8-state):
-HHHHHHTTPEE---S---B--SSTT--B-----EE-TTTHHHHTT----------------HHHHHHHHHHHHHHHHHHTTS--S-HHHHHHHHHHHHHHHHHHHS-GGGGS---------PPPPTT--HHHHHHHHHHHHHHHHHHHS--HHHHHHHHS--

Nearest PDB structures (foldseek):
  8ssg-assembly1_A-2  TM=4.216E-01  e=4.922E+00  Hydrogenobacter thermophilus TK-6